Protein AF-A0A9E2MKK9-F1 (afdb_monomer_lite)

Radius of gyration: 23.14 Å; chains: 1; bounding box: 40×47×78 Å

Foldseek 3Di:
DDDPPPPPQPAEEAEAEQQLVDPLSLQVVVVVVVVCVVVVRRYHYHYYHPQPPSVVVSCVPHVPPPDDDDDDDFDDPVCCCPPVVDDPVLCVVLPRHPVLSVVSVPVVVSVVCCCPVPVCCVLVPNVVVVDPDPCSPLSVVLVVVCVVCPPHDDDPVVSVVSSVVSVVVVVDD

Structure (mmCIF, N/CA/C/O backbone):
data_AF-A0A9E2MKK9-F1
#
_entry.id   AF-A0A9E2MKK9-F1
#
loop_
_atom_site.group_PDB
_atom_site.id
_atom_site.type_symbol
_atom_site.label_atom_id
_atom_site.label_alt_id
_atom_site.label_comp_id
_atom_site.label_asym_id
_atom_site.label_entity_id
_atom_site.label_seq_id
_atom_site.pdbx_PDB_ins_code
_atom_site.Cartn_x
_atom_site.Cartn_y
_atom_site.Cartn_z
_atom_site.occupancy
_atom_site.B_iso_or_equiv
_atom_site.auth_seq_id
_atom_site.auth_comp_id
_atom_site.auth_asym_id
_atom_site.auth_atom_id
_atom_site.pdbx_PDB_model_num
ATOM 1 N N . MET A 1 1 ? -13.441 -22.359 49.316 1.00 35.25 1 MET A N 1
ATOM 2 C CA . MET A 1 1 ? -12.871 -22.021 47.997 1.00 35.25 1 MET A CA 1
ATOM 3 C C . MET A 1 1 ? -13.964 -22.250 46.974 1.00 35.25 1 MET A C 1
ATOM 5 O O . MET A 1 1 ? -14.303 -23.397 46.735 1.00 35.25 1 MET A O 1
ATOM 9 N N . GLN A 1 2 ? -14.603 -21.183 46.499 1.00 30.45 2 GLN A N 1
ATOM 10 C CA . GLN A 1 2 ? -15.656 -21.263 45.487 1.00 30.45 2 GLN A CA 1
ATOM 11 C C . GLN A 1 2 ? -15.116 -20.651 44.199 1.00 30.45 2 GLN A C 1
ATOM 13 O O . GLN A 1 2 ? -14.490 -19.592 44.222 1.00 30.45 2 GLN A O 1
ATOM 18 N N . GLU A 1 3 ? -15.296 -21.406 43.123 1.00 34.94 3 GLU A N 1
ATOM 19 C CA . GLU A 1 3 ? -14.767 -21.181 41.787 1.00 34.94 3 GLU A CA 1
ATOM 20 C C . GLU A 1 3 ? -15.063 -19.772 41.274 1.00 34.94 3 GLU A C 1
ATOM 22 O O . GLU A 1 3 ? -16.210 -19.339 41.150 1.00 34.94 3 GLU A O 1
ATOM 27 N N . VAL A 1 4 ? -13.994 -19.072 40.909 1.00 37.59 4 VAL A N 1
ATOM 28 C CA . VAL A 1 4 ? -14.057 -17.867 40.092 1.00 37.59 4 VAL A CA 1
ATOM 29 C C . VAL A 1 4 ? -14.400 -18.315 38.669 1.00 37.59 4 VAL A C 1
ATOM 31 O O . VAL A 1 4 ? -13.527 -18.613 37.858 1.00 37.59 4 VAL A O 1
ATOM 34 N N . ASN A 1 5 ? -15.696 -18.403 38.368 1.00 39.47 5 ASN A N 1
ATOM 35 C CA . ASN A 1 5 ? -16.192 -18.572 37.006 1.00 39.47 5 ASN A CA 1
ATOM 36 C C . ASN A 1 5 ? -16.029 -17.237 36.260 1.00 39.47 5 ASN A C 1
ATOM 38 O O . ASN A 1 5 ? -16.967 -16.451 36.106 1.00 39.47 5 ASN A O 1
ATOM 42 N N . LEU A 1 6 ? -14.795 -16.951 35.835 1.00 45.44 6 LEU A N 1
ATOM 43 C CA . LEU A 1 6 ? -14.517 -15.943 34.821 1.00 45.44 6 LEU A CA 1
ATOM 44 C C . LEU A 1 6 ? -15.125 -16.463 33.520 1.00 45.44 6 LEU A C 1
ATOM 46 O O . LEU A 1 6 ? -14.468 -17.182 32.768 1.00 45.44 6 LEU A O 1
ATOM 50 N N . LYS A 1 7 ? -16.395 -16.118 33.267 1.00 49.28 7 LYS A N 1
ATOM 51 C CA . LYS A 1 7 ? -17.004 -16.220 31.937 1.00 49.28 7 LYS A CA 1
ATOM 52 C C . LYS A 1 7 ? -15.955 -15.752 30.932 1.00 49.28 7 LYS A C 1
ATOM 54 O O . LYS A 1 7 ? -15.587 -14.577 30.964 1.00 49.28 7 LYS A O 1
ATOM 59 N N . LYS A 1 8 ? -15.462 -16.656 30.074 1.00 52.97 8 LYS A N 1
ATOM 60 C CA . LYS A 1 8 ? -14.669 -16.294 28.894 1.00 52.97 8 LYS A CA 1
ATOM 61 C C . LYS A 1 8 ? -15.458 -15.198 28.184 1.00 52.97 8 LYS A C 1
ATOM 63 O O . LYS A 1 8 ? -16.502 -15.477 27.601 1.00 52.97 8 LYS A O 1
ATOM 68 N N . LYS A 1 9 ? -15.031 -13.940 28.314 1.00 62.66 9 LYS A N 1
ATOM 69 C CA . LYS A 1 9 ? -15.591 -12.859 27.506 1.00 62.66 9 LYS A CA 1
ATOM 70 C C . LYS A 1 9 ? -15.321 -13.272 26.066 1.00 62.66 9 LYS A C 1
ATOM 72 O O . LYS A 1 9 ? -14.155 -13.451 25.722 1.00 62.66 9 LYS A O 1
ATOM 77 N N . ASN A 1 10 ? -16.383 -13.512 25.292 1.00 78.88 10 ASN A N 1
ATOM 78 C CA . ASN A 1 10 ? -16.262 -13.862 23.881 1.00 78.88 10 ASN A CA 1
ATOM 79 C C . ASN A 1 10 ? -15.373 -12.811 23.222 1.00 78.88 10 ASN A C 1
ATOM 81 O O . ASN A 1 10 ? -15.717 -11.629 23.203 1.00 78.88 10 ASN A O 1
ATOM 85 N N . GLU A 1 11 ? -14.205 -13.252 22.772 1.00 87.25 11 GLU A N 1
ATOM 86 C CA . GLU A 1 11 ? -13.324 -12.433 21.964 1.00 87.25 11 GLU A CA 1
ATOM 87 C C . GLU A 1 11 ? -14.016 -12.183 20.630 1.00 87.25 11 GLU A C 1
ATOM 89 O O . GLU A 1 11 ? -14.527 -13.112 20.002 1.00 87.25 11 GLU A O 1
ATOM 94 N N . MET A 1 12 ? -14.078 -10.921 20.228 1.00 92.00 12 MET A N 1
ATOM 95 C CA . MET A 1 12 ? -14.649 -10.513 18.952 1.00 92.00 12 MET A CA 1
ATOM 96 C C . MET A 1 12 ? -13.573 -9.814 18.136 1.00 92.00 12 MET A C 1
ATOM 98 O O . MET A 1 12 ? -12.822 -8.999 18.669 1.00 92.00 12 MET A O 1
ATOM 102 N N . VAL A 1 13 ? -13.507 -10.116 16.842 1.00 94.12 13 VAL A N 1
ATOM 103 C CA . VAL A 1 13 ? -12.646 -9.395 15.902 1.00 94.12 13 VAL A CA 1
ATOM 104 C C . VAL A 1 13 ? -13.519 -8.484 15.051 1.00 94.12 13 VAL A C 1
ATOM 106 O O . VAL A 1 13 ? -14.465 -8.948 14.418 1.00 94.12 13 VAL A O 1
ATOM 109 N N . LEU A 1 14 ? -13.202 -7.192 15.047 1.00 93.69 14 LEU A N 1
ATOM 110 C CA . LEU A 1 14 ? -13.822 -6.194 14.186 1.00 93.69 14 LEU A CA 1
ATOM 111 C C . LEU A 1 14 ? -12.826 -5.804 13.099 1.00 93.69 14 LEU A C 1
ATOM 113 O O . LEU A 1 14 ? -11.773 -5.247 13.400 1.00 93.69 14 LEU A O 1
ATOM 117 N N . VAL A 1 15 ? -13.171 -6.082 11.844 1.00 95.56 15 VAL A N 1
ATOM 118 C CA . VAL A 1 15 ? -12.358 -5.702 10.687 1.00 95.56 15 VAL A CA 1
ATOM 119 C C . VAL A 1 15 ? -12.989 -4.485 10.026 1.00 95.56 15 VAL A C 1
ATOM 121 O O . VAL A 1 15 ? -14.150 -4.527 9.621 1.00 95.56 15 VAL A O 1
ATOM 124 N N . LEU A 1 16 ? -12.222 -3.404 9.934 1.00 93.88 16 LEU A N 1
ATOM 125 C CA . LEU A 1 16 ? -12.606 -2.171 9.261 1.00 93.88 16 LEU A CA 1
ATOM 126 C C . LEU A 1 16 ? -11.788 -2.053 7.983 1.00 93.88 16 LEU A C 1
ATOM 128 O O . LEU A 1 16 ? -10.590 -1.775 8.043 1.00 93.88 16 LEU A O 1
ATOM 132 N N . ASP A 1 17 ? -12.432 -2.283 6.844 1.00 94.50 17 ASP A N 1
ATOM 133 C CA . ASP A 1 17 ? -11.782 -2.155 5.546 1.00 94.50 17 ASP A CA 1
ATOM 134 C C . ASP A 1 17 ? -11.890 -0.735 4.990 1.00 94.50 17 ASP A C 1
ATOM 136 O O . ASP A 1 17 ? -12.909 -0.062 5.153 1.00 94.50 17 ASP A O 1
ATOM 140 N N . GLU A 1 18 ? -10.824 -0.286 4.330 1.00 91.44 18 GLU A N 1
ATOM 141 C CA . GLU A 1 18 ? -10.733 1.025 3.687 1.00 91.44 18 GLU A CA 1
ATOM 142 C C . GLU A 1 18 ? -11.095 2.203 4.617 1.00 91.44 18 GLU A C 1
ATOM 144 O O . GLU A 1 18 ? -11.709 3.188 4.186 1.00 91.44 18 GLU A O 1
ATOM 149 N N . VAL A 1 19 ? -10.698 2.121 5.896 1.00 92.25 19 VAL A N 1
ATOM 150 C CA . VAL A 1 19 ? -11.107 3.081 6.938 1.00 92.25 19 VAL A CA 1
ATOM 151 C C . VAL A 1 19 ? -10.742 4.528 6.588 1.00 92.25 19 VAL A C 1
ATOM 153 O O . VAL A 1 19 ? -11.436 5.462 6.981 1.00 92.25 19 VAL A O 1
ATOM 156 N N . GLN A 1 20 ? -9.687 4.725 5.791 1.00 87.44 20 GLN A N 1
ATOM 157 C CA . GLN A 1 20 ? -9.219 6.035 5.344 1.00 87.44 20 GLN A CA 1
ATOM 158 C C . GLN A 1 20 ? -10.256 6.826 4.531 1.00 87.44 20 GLN A C 1
ATOM 160 O O . GLN A 1 20 ? -10.092 8.028 4.344 1.00 87.44 20 GLN A O 1
ATOM 165 N N . LYS A 1 21 ? -11.317 6.176 4.035 1.00 87.88 21 LYS A N 1
ATOM 166 C CA . LYS A 1 21 ? -12.438 6.847 3.356 1.00 87.88 21 LYS A CA 1
ATOM 167 C C . LYS A 1 21 ? -13.370 7.577 4.325 1.00 87.88 21 LYS A C 1
ATOM 169 O O . LYS A 1 21 ? -14.162 8.408 3.888 1.00 87.88 21 LYS A O 1
ATOM 174 N N . ILE A 1 22 ? -13.297 7.265 5.617 1.00 89.69 22 ILE A N 1
ATOM 175 C CA . ILE A 1 22 ? -14.126 7.860 6.662 1.00 89.69 22 ILE A CA 1
ATOM 176 C C . ILE A 1 22 ? -13.371 9.052 7.258 1.00 89.69 22 ILE A C 1
ATOM 178 O O . ILE A 1 22 ? -12.240 8.929 7.722 1.00 89.69 22 ILE A O 1
ATOM 182 N N . SER A 1 23 ? -13.992 10.229 7.267 1.00 86.50 23 SER A N 1
ATOM 183 C CA . SER A 1 23 ? -13.420 11.419 7.907 1.00 86.50 23 SER A CA 1
ATOM 184 C C . SER A 1 23 ? -13.265 11.221 9.417 1.00 86.50 23 SER A C 1
ATOM 186 O O . SER A 1 23 ? -14.174 10.695 10.054 1.00 86.50 23 SER A O 1
ATOM 188 N N . ASN A 1 24 ? -12.158 11.699 9.996 1.00 87.69 24 ASN A N 1
ATOM 189 C CA . ASN A 1 24 ? -11.864 11.626 11.438 1.00 87.69 24 ASN A CA 1
ATOM 190 C C . ASN A 1 24 ? -11.918 10.202 12.024 1.00 87.69 24 ASN A C 1
ATOM 192 O O . ASN A 1 24 ? -12.155 10.019 13.218 1.00 87.69 24 ASN A O 1
ATOM 196 N N . TRP A 1 25 ? -11.685 9.180 11.196 1.00 91.62 25 TRP A N 1
ATOM 197 C CA . TRP A 1 25 ? -11.775 7.784 11.619 1.00 91.62 25 TRP A CA 1
ATOM 198 C C . TRP A 1 25 ? -10.853 7.451 12.798 1.00 91.62 25 TRP A C 1
ATOM 200 O O . TRP A 1 25 ? -11.223 6.658 13.658 1.00 91.62 25 TRP A O 1
ATOM 210 N N . ALA A 1 26 ? -9.663 8.056 12.857 1.00 90.69 26 ALA A N 1
ATOM 211 C CA . ALA A 1 26 ? -8.665 7.740 13.873 1.00 90.69 26 ALA A CA 1
ATOM 212 C C . ALA A 1 26 ? -9.105 8.185 15.276 1.00 90.69 26 ALA A C 1
ATOM 214 O O . ALA A 1 26 ? -8.915 7.447 16.245 1.00 90.69 26 ALA A O 1
ATOM 215 N N . ASP A 1 27 ? -9.743 9.355 15.380 1.00 90.44 27 ASP A N 1
ATOM 216 C CA . ASP A 1 27 ? -10.325 9.844 16.632 1.00 90.44 27 ASP A CA 1
ATOM 217 C C . ASP A 1 27 ? -11.490 8.967 17.086 1.00 90.44 27 ASP A C 1
ATOM 219 O O . ASP A 1 27 ? -11.600 8.645 18.270 1.00 90.44 27 ASP A O 1
ATOM 223 N N . GLU A 1 28 ? -12.331 8.533 16.148 1.00 91.56 28 GLU A N 1
ATOM 224 C CA . GLU A 1 28 ? -13.484 7.694 16.463 1.00 91.56 28 GLU A CA 1
ATOM 225 C C . GLU A 1 28 ? -13.064 6.289 16.911 1.00 91.56 28 GLU A C 1
ATOM 227 O O . GLU A 1 28 ? -13.539 5.793 17.933 1.00 91.56 28 GLU A O 1
ATOM 232 N N . VAL A 1 29 ? -12.099 5.674 16.220 1.00 91.88 29 VAL A N 1
ATOM 233 C CA . VAL A 1 29 ? -11.514 4.390 16.632 1.00 91.88 29 VAL A CA 1
ATOM 234 C C . VAL A 1 29 ? -10.891 4.500 18.021 1.00 91.88 29 VAL A C 1
ATOM 236 O O . VAL A 1 29 ? -11.109 3.627 18.858 1.00 91.88 29 VAL A O 1
ATOM 239 N N . LYS A 1 30 ? -10.151 5.578 18.302 1.00 90.88 30 LYS A N 1
ATOM 240 C CA . LYS A 1 30 ? -9.578 5.826 19.631 1.00 90.88 30 LYS A CA 1
ATOM 241 C C . LYS A 1 30 ? -10.662 5.947 20.700 1.00 90.88 30 LYS A C 1
ATOM 243 O O . LYS A 1 30 ? -10.544 5.325 21.754 1.00 90.88 30 LYS A O 1
ATOM 248 N N . ARG A 1 31 ? -11.710 6.733 20.436 1.00 91.44 31 ARG A N 1
ATOM 249 C CA . ARG A 1 31 ? -12.837 6.934 21.357 1.00 91.44 31 ARG A CA 1
ATOM 250 C C . ARG A 1 31 ? -13.494 5.601 21.712 1.00 91.44 31 ARG A C 1
ATOM 252 O O . ARG A 1 31 ? -13.685 5.319 22.893 1.00 91.44 31 ARG A O 1
ATOM 259 N N . LEU A 1 32 ? -13.793 4.784 20.702 1.00 91.62 32 LEU A N 1
ATOM 260 C CA . LEU A 1 32 ? -14.413 3.468 20.871 1.00 91.62 32 LEU A CA 1
ATOM 261 C C . LEU A 1 32 ? -13.480 2.476 21.575 1.00 91.62 32 LEU A C 1
ATOM 263 O O . LEU A 1 32 ? -13.918 1.765 22.474 1.00 91.62 32 LEU A O 1
ATOM 267 N N . TRP A 1 33 ? -12.186 2.476 21.246 1.00 89.81 33 TRP A N 1
ATOM 268 C CA . TRP A 1 33 ? -11.185 1.655 21.932 1.00 89.81 33 TRP A CA 1
ATOM 269 C C . TRP A 1 33 ? -11.102 1.977 23.430 1.00 89.81 33 TRP A C 1
ATOM 271 O O . TRP A 1 33 ? -11.101 1.070 24.269 1.00 89.81 33 TRP A O 1
ATOM 281 N N . ASP A 1 34 ? -11.049 3.264 23.783 1.00 89.38 34 ASP A N 1
ATOM 282 C CA . ASP A 1 34 ? -11.002 3.712 25.176 1.00 89.38 34 ASP A CA 1
ATOM 283 C C . ASP A 1 34 ? -12.303 3.345 25.921 1.00 89.38 34 ASP A C 1
ATOM 285 O O . ASP A 1 34 ? -12.260 2.955 27.091 1.00 89.38 34 ASP A O 1
ATOM 289 N N . GLU A 1 35 ? -13.459 3.427 25.254 1.00 92.00 35 GLU A N 1
ATOM 290 C CA . GLU A 1 35 ? -14.762 3.013 25.787 1.00 92.00 35 GLU A CA 1
ATOM 291 C C . GLU A 1 35 ? -14.819 1.498 26.043 1.00 92.00 35 GLU A C 1
ATOM 293 O O . GLU A 1 35 ? -15.133 1.051 27.151 1.00 92.00 35 GLU A O 1
ATOM 298 N N . ASP A 1 36 ? -14.456 0.695 25.046 1.00 91.06 36 ASP A N 1
ATOM 299 C CA . ASP A 1 36 ? -14.480 -0.762 25.126 1.00 91.06 36 ASP A CA 1
ATOM 300 C C . ASP A 1 36 ? -13.495 -1.286 26.177 1.00 91.06 36 ASP A C 1
ATOM 302 O O . ASP A 1 36 ? -13.841 -2.190 26.944 1.00 91.06 36 ASP A O 1
ATOM 306 N N . THR A 1 37 ? -12.322 -0.655 26.301 1.00 87.81 37 THR A N 1
ATOM 307 C CA . THR A 1 37 ? -11.345 -0.941 27.361 1.00 87.81 37 THR A CA 1
ATOM 308 C C . THR A 1 37 ? -11.939 -0.673 28.748 1.00 87.81 37 THR A C 1
ATOM 310 O O . THR A 1 37 ? -11.795 -1.504 29.647 1.00 87.81 37 THR A O 1
ATOM 313 N N . ARG A 1 38 ? -12.667 0.440 28.933 1.00 89.56 38 ARG A N 1
ATOM 314 C CA . ARG A 1 38 ? -13.315 0.789 30.216 1.00 89.56 38 ARG A CA 1
ATOM 315 C C . ARG A 1 38 ? -14.421 -0.187 30.607 1.00 89.56 38 ARG A C 1
ATOM 317 O O . ARG A 1 38 ? -14.514 -0.563 31.772 1.00 89.56 38 ARG A O 1
ATOM 324 N N . PHE A 1 39 ? -15.236 -0.630 29.651 1.00 90.56 39 PHE A N 1
ATOM 325 C CA . PHE A 1 39 ? -16.264 -1.654 29.890 1.00 90.56 39 PHE A CA 1
ATOM 326 C C . PHE A 1 39 ? -15.696 -3.088 29.867 1.00 90.56 39 PHE A C 1
ATOM 328 O O . PHE A 1 39 ? -16.411 -4.075 30.083 1.00 90.56 39 PHE A O 1
ATOM 335 N N . GLY A 1 40 ? -14.389 -3.220 29.623 1.00 88.19 40 GLY A N 1
ATOM 336 C CA . GLY A 1 40 ? -13.658 -4.473 29.528 1.00 88.19 40 GLY A CA 1
ATOM 337 C C . GLY A 1 40 ? -14.157 -5.386 28.410 1.00 88.19 40 GLY A C 1
ATOM 338 O O . GLY A 1 40 ? -14.102 -6.603 28.572 1.00 88.19 40 GLY A O 1
ATOM 339 N N . LYS A 1 41 ? -14.724 -4.861 27.324 1.00 88.62 41 LYS A N 1
ATOM 340 C CA . LYS A 1 41 ? -15.111 -5.682 26.171 1.00 88.62 41 LYS A CA 1
ATOM 341 C C . LYS A 1 41 ? -13.839 -6.206 25.496 1.00 88.62 41 LYS A C 1
ATOM 343 O O . LYS A 1 41 ? -12.890 -5.458 25.296 1.00 88.62 41 LYS A O 1
ATOM 348 N N . ASN A 1 42 ? -13.807 -7.497 25.164 1.00 90.31 42 ASN A N 1
ATOM 349 C CA . ASN A 1 42 ? -12.654 -8.100 24.493 1.00 90.31 42 ASN A CA 1
ATOM 350 C C . ASN A 1 42 ? -12.832 -8.018 22.971 1.00 90.31 42 ASN A C 1
ATOM 352 O O . ASN A 1 42 ? -13.279 -8.981 22.348 1.00 90.31 42 ASN A O 1
ATOM 356 N N . ILE A 1 43 ? -12.546 -6.846 22.398 1.00 91.19 43 ILE A N 1
ATOM 357 C CA . ILE A 1 43 ? -12.638 -6.598 20.956 1.00 91.19 43 ILE A CA 1
ATOM 358 C C . ILE A 1 43 ? -11.232 -6.361 20.400 1.00 91.19 43 ILE A C 1
ATOM 360 O O . ILE A 1 43 ? -10.488 -5.514 20.892 1.00 91.19 43 ILE A O 1
ATOM 364 N N . LYS A 1 44 ? -10.863 -7.116 19.365 1.00 90.44 44 LYS A N 1
ATOM 365 C CA . LYS A 1 44 ? -9.646 -6.919 18.573 1.00 90.44 44 LYS A CA 1
ATOM 366 C C . LYS A 1 44 ? -10.024 -6.166 17.307 1.00 90.44 44 LYS A C 1
ATOM 368 O O . LYS A 1 44 ? -10.816 -6.665 16.513 1.00 90.44 44 LYS A O 1
ATOM 373 N N . VAL A 1 45 ? -9.480 -4.969 17.126 1.00 92.25 45 VAL A N 1
ATOM 374 C CA . VAL A 1 45 ? -9.760 -4.147 15.944 1.00 92.25 45 VAL A CA 1
ATOM 375 C C . VAL A 1 45 ? -8.645 -4.348 14.926 1.00 92.25 45 VAL A C 1
ATOM 377 O O . VAL A 1 45 ? -7.475 -4.140 15.239 1.00 92.25 45 VAL A O 1
ATOM 380 N N . VAL A 1 46 ? -9.013 -4.746 13.711 1.00 94.31 46 VAL A N 1
ATOM 381 C CA . VAL A 1 46 ? -8.121 -4.835 12.554 1.00 94.31 46 VAL A CA 1
ATOM 382 C C . VAL A 1 46 ? -8.512 -3.734 11.587 1.00 94.31 46 VAL A C 1
ATOM 384 O O . VAL A 1 46 ? -9.653 -3.672 11.132 1.00 94.31 46 VAL A O 1
ATOM 387 N N . ILE A 1 47 ? -7.561 -2.860 11.284 1.00 93.19 47 ILE A N 1
ATOM 388 C CA . ILE A 1 47 ? -7.760 -1.733 10.381 1.00 93.19 47 ILE A CA 1
ATOM 389 C C . ILE A 1 47 ? -7.020 -2.032 9.089 1.00 93.19 47 ILE A C 1
ATOM 391 O O . ILE A 1 47 ? -5.806 -2.235 9.104 1.00 93.19 47 ILE A O 1
ATOM 395 N N . LEU A 1 48 ? -7.755 -2.049 7.985 1.00 93.88 48 LEU A N 1
ATOM 3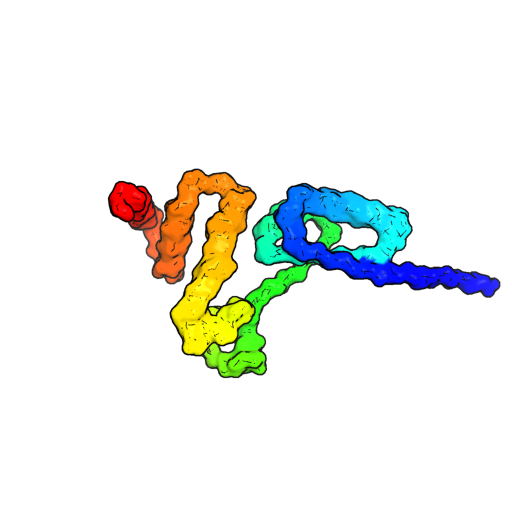96 C CA . LEU A 1 48 ? -7.219 -2.252 6.651 1.00 93.88 48 LEU A CA 1
ATOM 397 C C . LEU A 1 48 ? -7.360 -0.964 5.840 1.00 93.88 48 LEU A C 1
ATOM 399 O O . LEU A 1 48 ? -8.237 -0.128 6.077 1.00 93.88 48 LEU A O 1
ATOM 403 N N . GLY A 1 49 ? -6.478 -0.816 4.863 1.00 90.19 49 GLY A N 1
ATOM 404 C CA . GLY A 1 49 ? -6.558 0.258 3.894 1.00 90.19 49 GLY A CA 1
ATOM 405 C C . GLY A 1 49 ? -5.446 0.152 2.870 1.00 90.19 49 GLY A C 1
ATOM 406 O O . GLY A 1 49 ? -4.272 0.014 3.209 1.00 90.19 49 GLY A O 1
ATOM 407 N N . SER A 1 50 ? -5.832 0.242 1.604 1.00 87.19 50 SER A N 1
ATOM 408 C CA . SER A 1 50 ? -4.913 0.257 0.466 1.00 87.19 50 SER A CA 1
ATOM 409 C C . SER A 1 50 ? -3.975 1.470 0.458 1.00 87.19 50 SER A C 1
ATOM 411 O O . SER A 1 50 ? -2.834 1.362 0.010 1.00 87.19 50 SER A O 1
ATOM 413 N N . SER A 1 51 ? -4.411 2.618 0.994 1.00 85.69 51 SER A N 1
ATOM 414 C CA . SER A 1 51 ? -3.590 3.833 1.043 1.00 85.69 51 SER A CA 1
ATOM 415 C C . SER A 1 51 ? -2.784 3.933 2.337 1.00 85.69 51 SER A C 1
ATOM 417 O O . SER A 1 51 ? -3.218 4.510 3.340 1.00 85.69 51 SER A O 1
ATOM 419 N N . ALA A 1 52 ? -1.554 3.421 2.297 1.00 84.12 52 ALA A N 1
ATOM 420 C CA . ALA A 1 52 ? -0.625 3.497 3.423 1.00 84.12 52 ALA A CA 1
ATOM 421 C C . ALA A 1 52 ? -0.340 4.943 3.869 1.00 84.12 52 ALA A C 1
ATOM 423 O O . ALA A 1 52 ? -0.105 5.187 5.052 1.00 84.12 52 ALA A O 1
ATOM 424 N N . LEU A 1 53 ? -0.357 5.910 2.945 1.00 82.50 53 LEU A N 1
ATOM 425 C CA . LEU A 1 53 ? -0.111 7.315 3.268 1.00 82.50 53 LEU A CA 1
ATOM 426 C C . LEU A 1 53 ? -1.275 7.942 4.050 1.00 82.50 53 LEU A C 1
ATOM 428 O O . LEU A 1 53 ? -1.040 8.585 5.074 1.00 82.50 53 LEU A O 1
ATOM 432 N N . LEU A 1 54 ? -2.519 7.727 3.606 1.00 83.12 54 LEU A N 1
ATOM 433 C CA . LEU A 1 54 ? -3.706 8.233 4.304 1.00 83.12 54 LEU A CA 1
ATOM 434 C C . LEU A 1 54 ? -3.876 7.566 5.676 1.00 83.12 54 LEU A C 1
ATOM 436 O O . LEU A 1 54 ? -4.184 8.247 6.655 1.00 83.12 54 LEU A O 1
ATOM 440 N N . LEU A 1 55 ? -3.598 6.260 5.769 1.00 87.12 55 LEU A N 1
ATOM 441 C CA . LEU A 1 55 ? -3.577 5.547 7.047 1.00 87.12 55 LEU A CA 1
ATOM 442 C C . LEU A 1 55 ? -2.521 6.121 7.996 1.00 87.12 55 LEU A C 1
ATOM 444 O O . LEU A 1 55 ? -2.840 6.444 9.138 1.00 87.12 55 LEU A O 1
ATOM 448 N N . LYS A 1 56 ? -1.276 6.307 7.534 1.00 83.69 56 LYS A N 1
ATOM 449 C CA . LYS A 1 56 ? -0.193 6.875 8.357 1.00 83.69 56 LYS A CA 1
ATOM 450 C C . LYS A 1 56 ? -0.526 8.268 8.882 1.00 83.69 56 LYS A C 1
ATOM 452 O O . LYS A 1 56 ? -0.205 8.555 10.033 1.00 83.69 56 LYS A O 1
ATOM 457 N N . LYS A 1 57 ? -1.172 9.115 8.072 1.00 81.31 57 LYS A N 1
ATOM 458 C CA . LYS A 1 57 ? -1.618 10.444 8.509 1.00 81.31 57 LYS A CA 1
ATOM 459 C C . LYS A 1 57 ? -2.577 10.340 9.700 1.00 81.31 57 LYS A C 1
ATOM 461 O O . LYS A 1 57 ? -2.285 10.903 10.749 1.00 81.31 57 LYS A O 1
ATOM 466 N N . GLY A 1 58 ? -3.642 9.543 9.575 1.00 78.50 58 GLY A N 1
ATOM 467 C CA . GLY A 1 58 ? -4.607 9.352 10.664 1.00 78.50 58 GLY A CA 1
ATOM 468 C C . GLY A 1 58 ? -4.002 8.694 11.913 1.00 78.50 58 GLY A C 1
ATOM 469 O O . GLY A 1 58 ? -4.286 9.106 13.036 1.00 78.50 58 GLY A O 1
ATOM 470 N N . LEU A 1 59 ? -3.116 7.706 11.740 1.00 80.94 59 LEU A N 1
ATOM 471 C CA . LEU A 1 59 ? -2.451 7.023 12.858 1.00 80.94 59 LEU A CA 1
ATOM 472 C C . LEU A 1 59 ? -1.548 7.961 13.675 1.00 80.94 59 LEU A C 1
ATOM 474 O O . LEU A 1 59 ? -1.569 7.903 14.907 1.00 80.94 59 LEU A O 1
ATOM 478 N N . ASN A 1 60 ? -0.777 8.823 13.000 1.00 72.44 60 ASN A N 1
ATOM 479 C CA . ASN A 1 60 ? 0.141 9.766 13.644 1.00 72.44 60 ASN A CA 1
ATOM 480 C C . ASN A 1 60 ? -0.584 10.896 14.387 1.00 72.44 60 ASN A C 1
ATOM 482 O O . ASN A 1 60 ? -0.067 11.376 15.392 1.00 72.44 60 ASN A O 1
ATOM 486 N N . GLU A 1 61 ? -1.755 11.318 13.908 1.00 73.38 61 GLU A N 1
ATOM 487 C CA . GLU A 1 61 ? -2.523 12.407 14.523 1.00 73.38 61 GLU A CA 1
ATOM 488 C C . GLU A 1 61 ? -3.179 11.974 15.848 1.00 73.38 61 GLU A C 1
ATOM 490 O O . GLU A 1 61 ? -3.120 12.721 16.827 1.00 73.38 61 GLU A O 1
ATOM 495 N N . SER A 1 62 ? -3.734 10.754 15.927 1.00 71.44 62 SER A N 1
ATOM 496 C CA . SER A 1 62 ? -4.671 10.423 17.019 1.00 71.44 62 SER A CA 1
ATOM 497 C C . SER A 1 62 ? -4.395 9.126 17.787 1.00 71.44 62 SER A C 1
ATOM 499 O O . SER A 1 62 ? -4.748 9.043 18.970 1.00 71.44 62 SER A O 1
ATOM 501 N N . LEU A 1 63 ? -3.752 8.121 17.179 1.00 79.75 63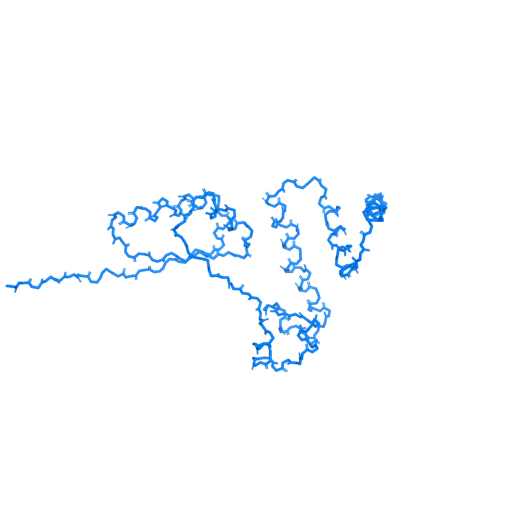 LEU A N 1
ATOM 502 C CA . LEU A 1 63 ? -3.682 6.749 17.717 1.00 79.75 63 LEU A CA 1
ATOM 503 C C . LEU A 1 63 ? -2.326 6.364 18.339 1.00 79.75 63 LEU A C 1
ATOM 505 O O . LEU A 1 63 ? -2.123 5.200 18.685 1.00 79.75 63 LEU A O 1
ATOM 509 N N . ALA A 1 64 ? -1.412 7.317 18.546 1.00 74.44 64 ALA A N 1
ATOM 510 C CA . ALA A 1 64 ? -0.059 7.064 19.055 1.00 74.44 64 ALA A CA 1
ATOM 511 C C . ALA A 1 64 ? -0.015 6.075 20.244 1.00 74.44 64 ALA A C 1
ATOM 513 O O . ALA A 1 64 ? -0.676 6.270 21.271 1.00 74.44 64 ALA A O 1
ATOM 514 N N . GLY A 1 65 ? 0.767 5.002 20.078 1.00 79.56 65 GLY A N 1
ATOM 515 C CA . GLY A 1 65 ? 0.997 3.964 21.090 1.00 79.56 65 GLY A CA 1
ATOM 516 C C . GLY A 1 65 ? -0.134 2.944 21.287 1.00 79.56 65 GLY A C 1
ATOM 517 O O . GLY A 1 65 ? -0.017 2.107 22.176 1.00 79.56 65 GLY A O 1
ATOM 518 N N . ARG A 1 66 ? -1.219 2.994 20.498 1.00 83.81 66 ARG A N 1
ATOM 519 C CA . ARG A 1 66 ? -2.386 2.087 20.615 1.00 83.81 66 ARG A CA 1
ATOM 520 C C . ARG A 1 66 ? -2.583 1.171 19.403 1.00 83.81 66 ARG A C 1
ATOM 522 O O . ARG A 1 66 ? -3.659 0.609 19.232 1.00 83.81 66 ARG A O 1
ATOM 529 N N . PHE A 1 67 ? -1.576 1.038 18.548 1.00 87.50 67 PHE A N 1
ATOM 530 C CA . PHE A 1 67 ? -1.649 0.200 17.356 1.00 87.50 67 PHE A CA 1
ATOM 531 C C . PHE A 1 67 ? -0.319 -0.494 17.083 1.00 87.50 67 PHE A C 1
ATOM 533 O O . PHE A 1 67 ? 0.744 -0.034 17.499 1.00 87.50 67 PHE A O 1
ATOM 540 N N . GLU A 1 68 ? -0.407 -1.570 16.315 1.00 88.56 68 GLU A N 1
ATOM 541 C CA . GLU A 1 68 ? 0.711 -2.226 15.655 1.00 88.56 68 GLU A CA 1
ATOM 542 C C . GLU A 1 68 ? 0.487 -2.126 14.143 1.00 88.56 68 GLU A C 1
ATOM 544 O O . GLU A 1 68 ? -0.642 -2.266 13.670 1.00 88.56 68 GLU A O 1
ATOM 549 N N . ILE A 1 69 ? 1.546 -1.845 13.380 1.00 87.69 69 ILE A N 1
ATOM 550 C CA . ILE A 1 69 ? 1.469 -1.813 11.916 1.00 87.69 69 ILE A CA 1
ATOM 551 C C . ILE A 1 69 ? 1.995 -3.134 11.378 1.00 87.69 69 ILE A C 1
ATOM 553 O O . ILE A 1 69 ? 3.180 -3.431 11.514 1.00 87.69 69 ILE A O 1
ATOM 557 N N . ILE A 1 70 ? 1.136 -3.855 10.665 1.00 90.69 70 ILE A N 1
ATOM 558 C CA . ILE A 1 70 ? 1.534 -4.994 9.843 1.00 90.69 70 ILE A CA 1
ATOM 559 C C . ILE A 1 70 ? 1.585 -4.512 8.394 1.00 90.69 70 ILE A C 1
ATOM 561 O O . ILE A 1 70 ? 0.562 -4.164 7.808 1.00 90.69 70 ILE A O 1
ATOM 565 N N . GLN A 1 71 ? 2.785 -4.447 7.817 1.00 87.31 71 GLN A N 1
ATOM 566 C CA . GLN A 1 71 ? 2.953 -4.081 6.411 1.00 87.31 71 GLN A CA 1
ATOM 567 C C . GLN A 1 71 ? 2.863 -5.328 5.535 1.00 87.31 71 GLN A C 1
ATOM 569 O O . GLN A 1 71 ? 3.694 -6.225 5.645 1.00 87.31 71 GLN A O 1
ATOM 574 N N . MET A 1 72 ? 1.877 -5.359 4.639 1.00 89.69 72 MET A N 1
ATOM 575 C CA . MET A 1 72 ? 1.805 -6.362 3.579 1.00 89.69 72 MET A CA 1
ATOM 576 C C . MET A 1 72 ? 2.555 -5.840 2.354 1.00 89.69 72 MET A C 1
ATOM 578 O O . MET A 1 72 ? 2.135 -4.865 1.728 1.00 89.69 72 MET A O 1
ATOM 582 N N . SER A 1 73 ? 3.700 -6.449 2.053 1.00 90.12 73 SER A N 1
ATOM 583 C CA . SER A 1 73 ? 4.504 -6.097 0.887 1.00 90.12 73 SER A CA 1
ATOM 584 C C . SER A 1 73 ? 3.993 -6.775 -0.385 1.00 90.12 73 SER A C 1
ATOM 586 O O . SER A 1 73 ? 3.032 -7.540 -0.388 1.00 90.12 73 SER A O 1
ATOM 588 N N . HIS A 1 74 ? 4.672 -6.474 -1.485 1.00 93.12 74 HIS A N 1
ATOM 589 C CA . HIS A 1 74 ? 4.548 -7.213 -2.734 1.00 93.12 74 HIS A CA 1
ATOM 590 C C . HIS A 1 74 ? 5.098 -8.634 -2.555 1.00 93.12 74 HIS A C 1
ATOM 592 O O . HIS A 1 74 ? 5.823 -8.887 -1.585 1.00 93.12 74 HIS A O 1
ATOM 598 N N . TRP A 1 75 ? 4.802 -9.521 -3.509 1.00 95.31 75 TRP A N 1
ATOM 599 C CA . TRP A 1 75 ? 5.450 -10.826 -3.565 1.00 95.31 75 TRP A CA 1
ATOM 600 C C . TRP A 1 75 ? 6.962 -10.641 -3.617 1.00 95.31 75 TRP A C 1
ATOM 602 O O . TRP A 1 75 ? 7.499 -9.882 -4.426 1.00 95.31 75 TRP A O 1
ATOM 612 N N . THR A 1 76 ? 7.649 -11.333 -2.728 1.00 96.06 76 THR A N 1
ATOM 613 C CA . THR A 1 76 ? 9.102 -11.402 -2.711 1.00 96.06 76 THR A CA 1
ATOM 614 C C . THR A 1 76 ? 9.599 -12.300 -3.838 1.00 96.06 76 THR A C 1
ATOM 616 O O . THR A 1 76 ? 8.885 -13.183 -4.311 1.00 96.06 76 THR A O 1
ATOM 619 N N . TRP A 1 77 ? 10.871 -12.150 -4.220 1.00 95.94 77 TRP A N 1
ATOM 620 C CA . TRP A 1 77 ? 11.521 -13.066 -5.165 1.00 95.94 77 TRP A CA 1
ATOM 621 C C . TRP A 1 77 ? 11.309 -14.539 -4.784 1.00 95.94 77 TRP A C 1
ATOM 623 O O . TRP A 1 77 ? 10.988 -15.370 -5.632 1.00 95.94 77 TRP A O 1
ATOM 633 N N . LYS A 1 78 ? 11.456 -14.856 -3.492 1.00 96.81 78 LYS A N 1
ATOM 634 C CA . LYS A 1 78 ? 11.285 -16.216 -2.983 1.00 96.81 78 LYS A CA 1
ATOM 635 C C . LYS A 1 78 ? 9.871 -16.734 -3.249 1.00 96.81 78 LYS A C 1
ATOM 637 O O . LYS A 1 78 ? 9.730 -17.829 -3.779 1.00 96.81 78 LYS A O 1
ATOM 642 N N . GLU A 1 79 ? 8.850 -15.941 -2.937 1.00 96.19 79 GLU A N 1
ATOM 643 C CA . GLU A 1 79 ? 7.456 -16.316 -3.188 1.00 96.19 79 GLU A CA 1
ATOM 644 C C . GLU A 1 79 ? 7.160 -16.416 -4.686 1.00 96.19 79 GLU A C 1
ATOM 646 O O . GLU A 1 79 ? 6.497 -17.359 -5.101 1.00 96.19 79 GLU A O 1
ATOM 651 N N . CYS A 1 80 ? 7.695 -15.520 -5.522 1.00 95.88 80 CYS A N 1
ATOM 652 C CA . CYS A 1 80 ? 7.506 -15.620 -6.970 1.00 95.88 80 CYS A CA 1
ATOM 653 C C . CYS A 1 80 ? 8.110 -16.903 -7.549 1.00 95.88 80 CYS A C 1
ATOM 655 O O . CYS A 1 80 ? 7.488 -17.580 -8.371 1.00 95.88 80 CYS A O 1
ATOM 657 N N . LYS A 1 81 ? 9.301 -17.273 -7.077 1.00 96.00 81 LYS A N 1
ATOM 658 C CA . LYS A 1 81 ? 9.955 -18.521 -7.459 1.00 96.00 81 LYS A CA 1
ATOM 659 C C . LYS A 1 81 ? 9.172 -19.744 -6.974 1.00 96.00 81 LYS A C 1
ATOM 661 O O . LYS A 1 81 ? 8.973 -20.675 -7.745 1.00 96.00 81 LYS A O 1
ATOM 666 N N . GLU A 1 82 ? 8.752 -19.766 -5.711 1.00 96.38 82 GLU A N 1
ATOM 667 C CA . GLU A 1 82 ? 8.121 -20.939 -5.086 1.00 96.38 82 GLU A CA 1
ATOM 668 C C . GLU A 1 82 ? 6.653 -21.127 -5.501 1.00 96.38 82 GLU A C 1
ATOM 670 O O . GLU A 1 82 ? 6.220 -22.259 -5.708 1.00 96.38 82 GLU A O 1
ATOM 675 N N . CYS A 1 83 ? 5.894 -20.040 -5.657 1.00 93.94 83 CYS A N 1
ATOM 676 C CA . CYS A 1 83 ? 4.454 -20.085 -5.922 1.00 93.94 83 CYS A CA 1
ATOM 677 C C . CYS A 1 83 ? 4.102 -19.993 -7.411 1.00 93.94 83 CYS A C 1
ATOM 679 O O . CYS A 1 83 ? 3.086 -20.550 -7.824 1.00 93.94 83 CYS A O 1
ATOM 681 N N . PHE A 1 84 ? 4.909 -19.293 -8.214 1.00 92.81 84 PHE A N 1
ATOM 682 C CA . PHE A 1 84 ? 4.617 -19.055 -9.635 1.00 92.81 84 PHE A CA 1
ATOM 683 C C . PHE A 1 84 ? 5.672 -19.635 -10.581 1.00 92.81 84 PHE A C 1
ATOM 685 O O . PHE A 1 84 ? 5.506 -19.551 -11.796 1.00 92.81 84 PHE A O 1
ATOM 692 N N . ASN A 1 85 ? 6.737 -20.240 -10.043 1.00 94.38 85 ASN A N 1
ATOM 693 C CA . ASN A 1 85 ? 7.848 -20.799 -10.813 1.00 94.38 85 ASN A CA 1
ATOM 694 C C . ASN A 1 85 ? 8.511 -19.772 -11.751 1.00 94.38 85 ASN A C 1
ATOM 696 O O . ASN A 1 85 ? 8.969 -20.119 -12.840 1.00 94.38 85 ASN A O 1
ATOM 700 N N . TRP A 1 86 ? 8.550 -18.507 -11.323 1.00 95.75 86 TRP A N 1
ATOM 701 C CA . TRP A 1 86 ? 9.192 -17.434 -12.075 1.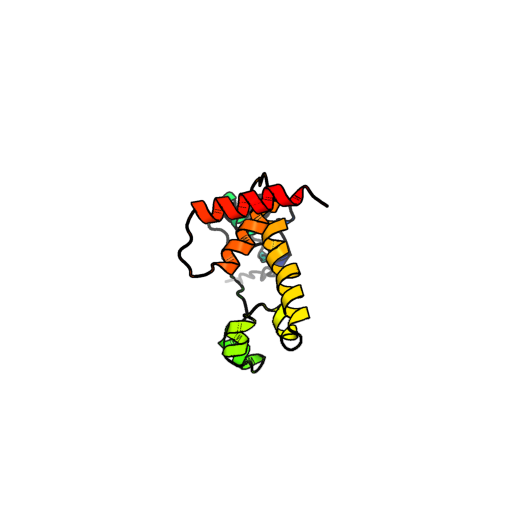00 95.75 86 TRP A CA 1
ATOM 702 C C . TRP A 1 86 ? 10.712 -17.566 -12.065 1.00 95.75 86 TRP A C 1
ATOM 704 O O . TRP A 1 86 ? 11.335 -17.962 -11.073 1.00 95.75 86 TRP A O 1
ATOM 714 N N . THR A 1 87 ? 11.313 -17.158 -13.172 1.00 96.56 87 THR A N 1
ATOM 715 C CA . THR A 1 87 ? 12.740 -16.882 -13.291 1.00 96.56 87 THR A CA 1
ATOM 716 C C . THR A 1 87 ? 13.095 -15.554 -12.627 1.00 96.56 87 THR A C 1
ATOM 718 O O . THR A 1 87 ? 12.248 -14.691 -12.383 1.00 96.56 87 THR A O 1
ATOM 721 N N . PHE A 1 88 ? 14.380 -15.382 -12.316 1.00 96.62 88 PHE A N 1
ATOM 722 C CA . PHE A 1 88 ? 14.856 -14.144 -11.704 1.00 96.62 88 PHE A CA 1
ATOM 723 C C . PHE A 1 88 ? 14.663 -12.946 -12.641 1.00 96.62 88 PHE A C 1
ATOM 725 O O . PHE A 1 88 ? 14.262 -11.881 -12.181 1.00 96.62 88 PHE A O 1
ATOM 732 N N . ASP A 1 89 ? 14.870 -13.143 -13.944 1.00 97.00 89 ASP A N 1
ATOM 733 C CA . ASP A 1 89 ? 14.693 -12.097 -14.952 1.00 97.00 89 ASP A CA 1
ATOM 734 C C . ASP A 1 89 ? 13.227 -11.654 -15.059 1.00 97.00 89 ASP A C 1
ATOM 736 O O . ASP A 1 89 ? 12.954 -10.455 -15.084 1.00 97.00 89 ASP A O 1
ATOM 740 N N . GLU A 1 90 ? 12.271 -12.592 -15.014 1.00 96.25 90 GLU A N 1
ATOM 741 C CA . GLU A 1 90 ? 10.839 -12.263 -14.952 1.00 96.25 90 GLU A CA 1
ATOM 742 C C . GLU A 1 90 ? 10.505 -11.448 -13.698 1.00 96.25 90 GLU A C 1
ATOM 744 O O . GLU A 1 90 ? 9.798 -10.448 -13.784 1.00 96.25 90 GLU A O 1
ATOM 749 N N . TYR A 1 91 ? 11.046 -11.813 -12.533 1.00 96.69 91 TYR A N 1
ATOM 750 C CA . TYR A 1 91 ? 10.823 -11.046 -11.305 1.00 96.69 91 TYR A CA 1
ATOM 751 C C . TYR A 1 91 ? 11.421 -9.633 -11.370 1.00 96.69 91 TYR A C 1
ATOM 753 O O . TYR A 1 91 ? 10.778 -8.677 -10.936 1.00 96.69 91 TYR A O 1
ATOM 761 N N . VAL A 1 92 ? 12.636 -9.486 -11.905 1.00 95.38 92 VAL A N 1
ATOM 762 C CA . VAL A 1 92 ? 13.292 -8.177 -12.053 1.00 95.38 92 VAL A CA 1
ATOM 763 C C . VAL A 1 92 ? 12.518 -7.282 -13.019 1.00 95.38 92 VAL A C 1
ATOM 765 O O . VAL A 1 92 ? 12.401 -6.085 -12.764 1.00 95.38 92 VAL A O 1
ATOM 768 N N . TYR A 1 93 ? 11.979 -7.851 -14.098 1.00 94.94 93 TYR A N 1
ATOM 769 C CA . TYR A 1 93 ? 11.255 -7.101 -15.119 1.00 94.94 93 TYR A CA 1
ATOM 770 C C . TYR A 1 93 ? 9.812 -6.768 -14.707 1.00 94.94 93 TYR A C 1
ATOM 772 O O . TYR A 1 93 ? 9.412 -5.605 -14.731 1.00 94.94 93 TYR A O 1
ATOM 780 N N . PHE A 1 94 ? 9.030 -7.769 -14.291 1.00 95.12 94 PHE A N 1
ATOM 781 C CA . PHE A 1 94 ? 7.600 -7.615 -13.999 1.00 95.12 94 PHE A CA 1
ATOM 782 C C . PHE A 1 94 ? 7.303 -7.170 -12.559 1.00 95.12 94 PHE A C 1
ATOM 784 O O . PHE A 1 94 ? 6.196 -6.707 -12.261 1.00 95.12 94 PHE A O 1
ATOM 791 N N . GLY A 1 95 ? 8.275 -7.303 -11.652 1.00 94.19 95 GLY A N 1
ATOM 792 C CA . GLY A 1 95 ? 8.111 -6.997 -10.234 1.00 94.19 95 GLY A CA 1
ATOM 793 C C . GLY A 1 95 ? 7.116 -7.915 -9.511 1.00 94.19 95 GLY A C 1
ATOM 794 O O . GLY A 1 95 ? 6.496 -8.805 -10.082 1.00 94.19 95 GLY A O 1
ATOM 795 N N . GLY A 1 96 ? 6.943 -7.694 -8.207 1.00 94.38 96 GLY A N 1
ATOM 796 C CA . GLY A 1 96 ? 6.134 -8.562 -7.340 1.00 94.38 96 GLY A CA 1
ATOM 797 C C . GLY A 1 96 ? 4.686 -8.116 -7.104 1.00 94.38 96 GLY A C 1
ATOM 798 O O . GLY A 1 96 ? 4.090 -8.548 -6.117 1.00 94.38 96 GLY A O 1
ATOM 799 N N . TYR A 1 97 ? 4.115 -7.198 -7.897 1.00 93.69 97 TYR A N 1
ATOM 800 C CA . TYR A 1 97 ? 2.782 -6.655 -7.581 1.00 93.69 97 TYR A CA 1
ATOM 801 C C . TYR A 1 97 ? 1.708 -7.752 -7.625 1.00 93.69 97 TYR A C 1
ATOM 803 O O . TYR A 1 97 ? 1.511 -8.349 -8.687 1.00 93.69 97 TYR A O 1
ATOM 811 N N . PRO A 1 98 ? 0.981 -8.021 -6.517 1.00 92.31 98 PRO A N 1
ATOM 812 C CA . PRO A 1 98 ? 0.190 -9.242 -6.425 1.00 92.31 98 PRO A CA 1
ATOM 813 C C . PRO A 1 98 ? -0.866 -9.439 -7.503 1.00 92.31 98 PRO A C 1
ATOM 815 O O . PRO A 1 98 ? -0.952 -10.523 -8.076 1.00 92.31 98 PRO A O 1
ATOM 818 N N . GLY A 1 99 ? -1.623 -8.391 -7.831 1.00 91.38 99 GLY A N 1
ATOM 819 C CA . GLY A 1 99 ? -2.646 -8.467 -8.875 1.00 91.38 99 GLY A CA 1
ATOM 820 C C . GLY A 1 99 ? -2.078 -8.618 -10.290 1.00 91.38 99 GLY A C 1
ATOM 821 O O . GLY A 1 99 ? -2.760 -9.139 -11.169 1.00 91.38 99 GLY A O 1
ATOM 822 N N . ALA A 1 100 ? -0.824 -8.210 -10.511 1.00 93.38 100 ALA A N 1
ATOM 823 C CA . ALA A 1 100 ? -0.182 -8.252 -11.822 1.00 93.38 100 ALA A CA 1
ATOM 824 C C . ALA A 1 100 ? 0.485 -9.599 -12.128 1.00 93.38 100 ALA A C 1
ATOM 826 O O . ALA A 1 100 ? 0.763 -9.880 -13.291 1.00 93.38 100 ALA A O 1
ATOM 827 N N . ALA A 1 101 ? 0.713 -10.449 -11.120 1.00 92.44 101 ALA A N 1
ATOM 828 C CA . ALA A 1 101 ? 1.442 -11.705 -11.295 1.00 92.44 101 ALA A CA 1
ATOM 829 C C . ALA A 1 101 ? 0.797 -12.636 -12.342 1.00 92.44 101 ALA A C 1
ATOM 831 O O . ALA A 1 101 ? 1.481 -13.269 -13.137 1.00 92.44 101 ALA A O 1
ATOM 832 N N . SER A 1 102 ? -0.534 -12.671 -12.411 1.00 92.12 102 SER A N 1
ATOM 833 C CA . SER A 1 102 ? -1.249 -13.487 -13.406 1.00 92.12 102 SER A CA 1
ATOM 834 C C . SER A 1 102 ? -1.178 -12.954 -14.845 1.00 92.12 102 SER A C 1
ATOM 836 O O . SER A 1 102 ? -1.629 -13.631 -15.765 1.00 92.12 102 SER A O 1
ATOM 838 N N . LEU A 1 103 ? -0.642 -11.747 -15.049 1.00 95.06 103 LEU A N 1
ATOM 839 C CA . LEU A 1 103 ? -0.667 -11.038 -16.329 1.00 95.06 103 LEU A CA 1
ATOM 840 C C . LEU A 1 103 ? 0.669 -11.084 -17.073 1.00 95.06 103 LEU A C 1
ATOM 842 O O . LEU A 1 103 ? 0.732 -10.590 -18.190 1.00 95.06 103 LEU A O 1
ATOM 846 N N . ILE A 1 104 ? 1.724 -11.672 -16.502 1.00 93.94 104 ILE A N 1
ATOM 847 C CA . ILE A 1 104 ? 3.081 -11.596 -17.076 1.00 93.94 104 ILE A CA 1
ATOM 848 C C . ILE A 1 104 ? 3.213 -12.219 -18.475 1.00 93.94 104 ILE A C 1
ATOM 850 O O . ILE A 1 104 ? 4.109 -11.859 -19.227 1.00 93.94 104 ILE A O 1
ATOM 854 N N . SER A 1 105 ? 2.306 -13.126 -18.851 1.00 94.25 105 SER A N 1
ATOM 855 C CA . SER A 1 105 ? 2.258 -13.710 -20.197 1.00 94.25 105 SER A CA 1
ATOM 856 C C . SER A 1 105 ? 1.720 -12.746 -21.263 1.00 94.25 105 SER A C 1
ATOM 858 O O . SER A 1 105 ? 1.842 -13.021 -22.452 1.00 94.25 105 SER A O 1
ATOM 860 N N . ASP A 1 106 ? 1.081 -11.653 -20.845 1.00 96.62 106 ASP A N 1
ATOM 861 C CA . ASP A 1 106 ? 0.549 -10.585 -21.689 1.00 96.62 106 ASP A CA 1
ATOM 862 C C . ASP A 1 106 ? 1.112 -9.252 -21.185 1.00 96.62 106 ASP A C 1
ATOM 864 O O . ASP A 1 106 ? 0.519 -8.555 -20.358 1.00 96.62 106 ASP A O 1
ATOM 868 N N . GLU A 1 107 ? 2.302 -8.914 -21.680 1.00 95.88 107 GLU A N 1
ATOM 869 C CA . GLU A 1 107 ? 3.059 -7.735 -21.258 1.00 95.88 107 GLU A CA 1
ATOM 870 C C . GLU A 1 107 ? 2.254 -6.436 -21.406 1.00 95.88 107 GLU A C 1
ATOM 872 O O . GLU A 1 107 ? 2.294 -5.577 -20.525 1.00 95.88 107 GLU A O 1
ATOM 877 N N . GLN A 1 108 ? 1.462 -6.299 -22.477 1.00 96.75 108 GLN A N 1
ATOM 878 C CA . GLN A 1 108 ? 0.637 -5.109 -22.693 1.00 96.75 108 GLN A CA 1
ATOM 879 C C . GLN A 1 108 ? -0.427 -4.972 -21.606 1.00 96.75 108 GLN A C 1
ATOM 881 O O . GLN A 1 108 ? -0.634 -3.883 -21.060 1.00 96.75 108 GLN A O 1
ATOM 886 N N . ARG A 1 109 ? -1.090 -6.080 -21.261 1.00 96.69 109 ARG A N 1
ATOM 887 C CA . ARG A 1 109 ? -2.095 -6.097 -20.198 1.00 96.69 109 ARG A CA 1
ATOM 888 C C . ARG A 1 109 ? -1.474 -5.908 -18.819 1.00 96.69 109 ARG A C 1
ATOM 890 O O . ARG A 1 109 ? -2.054 -5.189 -18.005 1.00 96.69 109 ARG A O 1
ATOM 897 N N . TRP A 1 110 ? -0.310 -6.501 -18.561 1.00 96.88 110 TRP A N 1
ATOM 898 C CA . TRP A 1 110 ? 0.459 -6.266 -17.339 1.00 96.88 110 TRP A CA 1
ATOM 899 C C . TRP A 1 110 ? 0.813 -4.781 -17.188 1.00 96.88 110 TRP A C 1
ATOM 901 O O . TRP A 1 110 ? 0.507 -4.181 -16.156 1.00 96.88 110 TRP A O 1
ATOM 911 N N . ALA A 1 111 ? 1.366 -4.159 -18.233 1.00 95.00 111 ALA A N 1
ATOM 912 C CA . ALA A 1 111 ? 1.777 -2.758 -18.212 1.00 95.00 111 ALA A CA 1
ATOM 913 C C . ALA A 1 111 ? 0.583 -1.822 -17.991 1.00 95.00 111 ALA A C 1
ATOM 915 O O . ALA A 1 111 ? 0.652 -0.896 -17.178 1.00 95.00 111 ALA A O 1
ATOM 916 N N . ALA A 1 112 ? -0.538 -2.086 -18.673 1.00 95.56 112 ALA A N 1
ATOM 917 C CA . ALA A 1 112 ? -1.775 -1.343 -18.462 1.00 95.56 112 ALA A CA 1
ATOM 918 C C . ALA A 1 112 ? -2.277 -1.478 -17.018 1.00 95.56 112 ALA A C 1
ATOM 920 O O . ALA A 1 112 ? -2.615 -0.481 -16.387 1.00 95.56 112 ALA A O 1
ATOM 921 N N . TYR A 1 113 ? -2.254 -2.691 -16.465 1.00 95.19 113 TYR A N 1
ATOM 922 C CA . TYR A 1 113 ? -2.688 -2.940 -15.097 1.00 95.19 113 TYR A CA 1
ATOM 923 C C . TYR A 1 113 ? -1.811 -2.228 -14.060 1.00 95.19 113 TYR A C 1
ATOM 925 O O . TYR A 1 113 ? -2.346 -1.584 -13.162 1.00 95.19 113 TYR A O 1
ATOM 933 N N . ILE A 1 114 ? -0.480 -2.279 -14.186 1.00 94.25 114 ILE A N 1
ATOM 934 C CA . ILE A 1 114 ? 0.433 -1.556 -13.284 1.00 94.25 114 ILE A CA 1
ATOM 935 C C . ILE A 1 114 ? 0.183 -0.048 -13.347 1.00 94.25 114 ILE A C 1
ATOM 937 O O . ILE A 1 114 ? 0.064 0.608 -12.308 1.00 94.25 114 ILE A O 1
ATOM 941 N N . ARG A 1 115 ? 0.065 0.506 -14.556 1.00 91.75 115 ARG A N 1
ATOM 942 C CA . ARG A 1 115 ? -0.202 1.932 -14.740 1.00 91.75 115 ARG A CA 1
ATOM 943 C C . ARG A 1 115 ? -1.520 2.341 -14.085 1.00 91.75 115 ARG A C 1
ATOM 945 O O . ARG A 1 115 ? -1.538 3.275 -13.287 1.00 91.75 115 ARG A O 1
ATOM 952 N N . ASP A 1 116 ? -2.599 1.629 -14.376 1.00 90.94 116 ASP A N 1
ATOM 953 C CA . ASP A 1 116 ? -3.939 2.069 -13.994 1.00 90.94 116 ASP A CA 1
ATOM 954 C C . ASP A 1 116 ? -4.253 1.736 -12.521 1.00 90.94 116 ASP A C 1
ATOM 956 O O . ASP A 1 116 ? -4.854 2.544 -11.815 1.00 90.94 116 ASP A O 1
ATOM 960 N N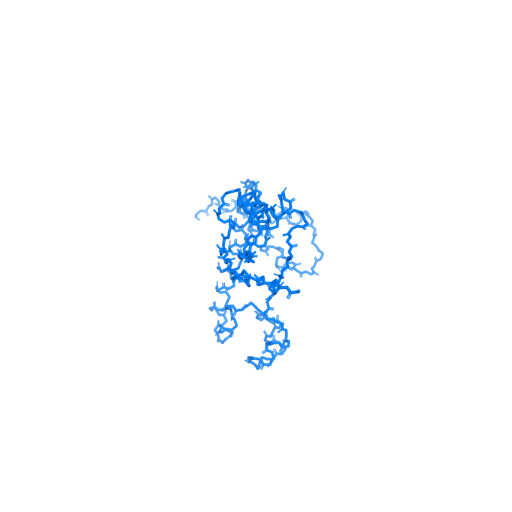 . ALA A 1 117 ? -3.817 0.574 -12.018 1.00 88.19 117 ALA A N 1
ATOM 961 C CA . ALA A 1 117 ? -4.114 0.136 -10.653 1.00 88.19 117 ALA A CA 1
ATOM 962 C C . ALA A 1 117 ? -3.172 0.745 -9.604 1.00 88.19 117 ALA A C 1
ATOM 964 O O . ALA A 1 117 ? -3.620 1.056 -8.498 1.00 88.19 117 ALA A O 1
ATOM 965 N N . LEU A 1 118 ? -1.887 0.923 -9.932 1.00 87.44 118 LEU A N 1
ATOM 966 C CA . LEU A 1 118 ? -0.873 1.377 -8.978 1.00 87.44 118 LEU A CA 1
ATOM 967 C C . LEU A 1 118 ? -0.479 2.836 -9.209 1.00 87.44 118 LEU A C 1
ATOM 969 O O . LEU A 1 118 ? -0.610 3.652 -8.296 1.00 87.44 118 LEU A O 1
ATOM 973 N N . ILE A 1 119 ? -0.004 3.169 -10.413 1.00 88.75 119 ILE A N 1
ATOM 974 C CA . ILE A 1 119 ? 0.574 4.493 -10.693 1.00 88.75 119 ILE A CA 1
ATOM 975 C C . ILE A 1 119 ? -0.504 5.574 -10.618 1.00 88.75 119 ILE A C 1
ATOM 977 O O . ILE A 1 119 ? -0.353 6.533 -9.861 1.00 88.75 119 ILE A O 1
ATOM 981 N N . GLU A 1 120 ? -1.614 5.410 -11.339 1.00 87.12 120 GLU A N 1
ATOM 982 C CA . GLU A 1 120 ? -2.689 6.404 -11.342 1.00 87.12 120 GLU A CA 1
ATOM 983 C C . GLU A 1 120 ? -3.359 6.533 -9.973 1.00 87.12 120 GLU A C 1
ATOM 985 O O . GLU A 1 120 ? -3.597 7.648 -9.504 1.00 87.12 120 GLU A O 1
ATOM 990 N N . THR A 1 121 ? -3.587 5.424 -9.266 1.00 84.50 121 THR A N 1
ATOM 991 C CA . THR A 1 121 ? -4.120 5.475 -7.898 1.00 84.50 121 THR A CA 1
ATOM 992 C C . THR A 1 121 ? -3.186 6.252 -6.962 1.00 84.50 121 THR A C 1
ATOM 994 O O . THR A 1 121 ? -3.640 7.118 -6.215 1.00 84.50 121 THR A O 1
ATOM 997 N N . ALA A 1 122 ? -1.874 6.019 -7.020 1.00 84.38 122 ALA A N 1
ATOM 998 C CA . ALA A 1 122 ? -0.927 6.708 -6.147 1.00 84.38 122 ALA A CA 1
ATOM 999 C C . ALA A 1 122 ? -0.768 8.200 -6.502 1.00 84.38 122 ALA A C 1
ATOM 1001 O O . ALA A 1 122 ? -0.849 9.066 -5.627 1.00 84.38 122 ALA A O 1
ATOM 1002 N N . VAL A 1 123 ? -0.553 8.511 -7.784 1.00 84.38 123 VAL A N 1
ATOM 1003 C CA . VAL A 1 123 ? -0.241 9.870 -8.255 1.00 84.38 123 VAL A CA 1
ATOM 1004 C C . VAL A 1 123 ? -1.481 10.753 -8.295 1.00 84.38 123 VAL A C 1
ATOM 1006 O O . VAL A 1 123 ? -1.452 11.885 -7.809 1.00 84.38 123 VAL A O 1
ATOM 1009 N N . SER A 1 124 ? -2.574 10.246 -8.859 1.00 79.12 124 SER A N 1
ATOM 1010 C CA . SER A 1 124 ? -3.769 11.044 -9.129 1.00 79.12 124 SER A CA 1
ATOM 1011 C C . SER A 1 124 ? -4.757 11.050 -7.963 1.00 79.12 124 SER A C 1
ATOM 1013 O O . SER A 1 124 ? -5.550 11.982 -7.864 1.00 79.12 124 SER A O 1
ATOM 1015 N N . LYS A 1 125 ? -4.727 10.061 -7.061 1.00 76.88 125 LYS A N 1
ATOM 1016 C CA . LYS A 1 125 ? -5.661 10.002 -5.927 1.00 76.88 125 LYS A CA 1
ATOM 1017 C C . LYS A 1 125 ? -4.960 10.263 -4.601 1.00 76.88 125 LYS A C 1
ATOM 1019 O O . LYS A 1 125 ? -5.243 11.270 -3.960 1.00 76.88 125 LYS A O 1
ATOM 1024 N N . ASP A 1 126 ? -4.023 9.413 -4.206 1.00 79.25 126 ASP A N 1
ATOM 1025 C CA . ASP A 1 126 ? -3.462 9.466 -2.852 1.00 79.25 126 ASP A CA 1
ATOM 1026 C C . ASP A 1 126 ? -2.647 10.740 -2.599 1.00 79.25 126 ASP A C 1
ATOM 1028 O O . ASP A 1 126 ? -2.862 11.422 -1.594 1.00 79.25 126 ASP A O 1
ATOM 1032 N N . ILE A 1 127 ? -1.759 11.121 -3.525 1.00 81.81 127 ILE A N 1
ATOM 1033 C CA . ILE A 1 127 ? -0.956 12.345 -3.382 1.00 81.81 127 ILE A CA 1
ATOM 1034 C C . ILE A 1 127 ? -1.839 13.602 -3.373 1.00 81.81 127 ILE A C 1
ATOM 1036 O O . ILE A 1 127 ? -1.616 14.494 -2.549 1.00 81.81 127 ILE A O 1
ATOM 1040 N N . LEU A 1 128 ? -2.858 13.661 -4.239 1.00 79.50 128 LEU A N 1
ATOM 1041 C CA . LEU A 1 128 ? -3.773 14.807 -4.318 1.00 79.50 128 LEU A CA 1
ATOM 1042 C C . LEU A 1 128 ? -4.691 14.923 -3.091 1.00 79.50 128 LEU A C 1
ATOM 1044 O O . LEU A 1 128 ? -5.108 16.026 -2.744 1.00 79.50 128 LEU A O 1
ATOM 1048 N N . LEU A 1 129 ? -5.001 13.807 -2.423 1.00 74.19 129 LEU A N 1
ATOM 1049 C CA . LEU A 1 129 ? -5.777 13.801 -1.178 1.00 74.19 129 LEU A CA 1
ATOM 1050 C C . LEU A 1 129 ? -4.947 14.234 0.039 1.00 74.19 129 LEU A C 1
ATOM 1052 O O . LEU A 1 129 ? -5.500 14.748 1.012 1.00 74.19 129 LEU A O 1
ATOM 1056 N N . LEU A 1 130 ? -3.628 14.031 0.009 1.00 73.25 130 LEU A N 1
ATOM 1057 C CA . LEU A 1 130 ? -2.737 14.380 1.119 1.00 73.25 130 LEU A CA 1
ATOM 1058 C C . LEU A 1 130 ? -2.296 15.838 1.097 1.00 73.25 130 LEU A C 1
ATOM 1060 O O . LEU A 1 130 ? -2.194 16.455 2.158 1.00 73.25 130 LEU A O 1
ATOM 1064 N N . ASN A 1 131 ? -2.012 16.367 -0.094 1.00 74.25 131 ASN A N 1
ATOM 1065 C CA . ASN A 1 131 ? -1.446 17.695 -0.283 1.00 74.25 131 ASN A CA 1
ATOM 1066 C C . ASN A 1 131 ? -2.210 18.463 -1.359 1.00 74.25 131 ASN A C 1
ATOM 1068 O O . ASN A 1 131 ? -2.625 17.907 -2.373 1.00 74.25 131 ASN A O 1
ATOM 1072 N N . ARG A 1 132 ? -2.319 19.784 -1.186 1.00 74.88 132 ARG A N 1
ATOM 1073 C CA . ARG A 1 132 ? -2.844 20.659 -2.234 1.00 74.88 132 ARG A CA 1
ATOM 1074 C C . ARG A 1 132 ? -1.801 20.786 -3.345 1.00 74.88 132 ARG A C 1
ATOM 1076 O O . ARG A 1 132 ? -0.832 21.524 -3.204 1.00 74.88 132 ARG A O 1
ATOM 1083 N N . VAL A 1 133 ? -2.000 20.068 -4.445 1.00 78.56 133 VAL A N 1
ATOM 1084 C CA . VAL A 1 133 ? -1.150 20.166 -5.639 1.00 78.56 133 VAL A CA 1
ATOM 1085 C C . VAL A 1 133 ? -1.778 21.150 -6.619 1.00 78.56 133 VAL A C 1
ATOM 1087 O O . VAL A 1 133 ? -2.869 20.916 -7.130 1.00 78.56 133 VAL A O 1
ATOM 1090 N N . GLU A 1 134 ? -1.087 22.254 -6.898 1.00 75.75 134 GLU A N 1
ATOM 1091 C CA . GLU A 1 134 ? -1.603 23.307 -7.785 1.00 75.75 134 GLU A CA 1
ATOM 1092 C C . GLU A 1 134 ? -1.587 22.911 -9.266 1.00 75.75 134 GLU A C 1
ATOM 1094 O O . GLU A 1 134 ? -2.454 23.328 -10.030 1.00 75.75 134 GLU A O 1
ATOM 1099 N N . LYS A 1 135 ? -0.610 22.092 -9.680 1.00 83.06 135 LYS A N 1
ATOM 1100 C CA . LYS A 1 135 ? -0.421 21.675 -11.079 1.00 83.06 135 LYS A CA 1
ATOM 1101 C C . LYS A 1 135 ? -0.280 20.148 -11.200 1.00 83.06 135 LYS A C 1
ATOM 1103 O O . LYS A 1 135 ? 0.832 19.655 -11.387 1.00 83.06 135 LYS A O 1
ATOM 1108 N N . PRO A 1 136 ? -1.386 19.379 -11.133 1.00 81.62 136 PRO A N 1
ATOM 1109 C CA . PRO A 1 136 ? -1.353 17.911 -11.203 1.00 81.62 136 PRO A CA 1
ATOM 1110 C C . PRO A 1 136 ? -0.721 17.353 -12.486 1.00 81.62 136 PRO A C 1
ATOM 1112 O O . PRO A 1 136 ? -0.104 16.292 -12.466 1.00 81.62 136 PRO A O 1
ATOM 1115 N N . VAL A 1 137 ? -0.839 18.076 -13.604 1.00 82.94 137 VAL A N 1
ATOM 1116 C CA . VAL A 1 137 ? -0.229 17.685 -14.887 1.00 82.94 137 VAL A CA 1
ATOM 1117 C C . VAL A 1 137 ? 1.300 17.694 -14.801 1.00 82.94 137 VAL A C 1
ATOM 1119 O O . VAL A 1 137 ? 1.931 16.724 -15.212 1.00 82.94 137 VAL A O 1
ATOM 1122 N N . LEU A 1 138 ? 1.891 18.730 -14.194 1.00 84.38 138 LEU A N 1
ATOM 1123 C CA . LEU A 1 138 ? 3.344 18.800 -14.003 1.00 84.38 138 LEU A CA 1
ATOM 1124 C C . LEU A 1 138 ? 3.844 17.708 -13.060 1.00 84.38 138 LEU A C 1
ATOM 1126 O O . LEU A 1 138 ? 4.923 17.171 -13.273 1.00 84.38 138 LEU A O 1
ATOM 1130 N N . LEU A 1 139 ? 3.061 17.356 -12.036 1.00 85.69 139 LEU A N 1
ATOM 1131 C CA . LEU A 1 139 ? 3.405 16.255 -11.138 1.00 85.69 139 LEU A CA 1
ATOM 1132 C C . LEU A 1 139 ? 3.496 14.922 -11.895 1.00 85.69 139 LEU A C 1
ATOM 1134 O O . LEU A 1 139 ? 4.450 14.175 -11.696 1.00 85.69 139 LEU A O 1
ATOM 1138 N N . ARG A 1 140 ? 2.538 14.645 -12.790 1.00 84.69 140 ARG A N 1
ATOM 1139 C CA . ARG A 1 140 ? 2.570 13.451 -13.649 1.00 84.69 140 ARG A CA 1
ATOM 1140 C C . ARG A 1 140 ? 3.778 13.447 -14.579 1.00 84.69 140 ARG A C 1
ATOM 1142 O O . ARG A 1 140 ? 4.466 12.438 -14.673 1.00 84.69 140 ARG A O 1
ATOM 1149 N N . GLN A 1 141 ? 4.069 14.574 -15.223 1.00 85.75 141 GLN A N 1
ATOM 1150 C CA . GLN A 1 141 ? 5.241 14.695 -16.096 1.00 85.75 141 GLN A CA 1
ATOM 1151 C C . GLN A 1 141 ? 6.542 14.490 -15.316 1.00 85.75 141 GLN A C 1
ATOM 1153 O O . GLN A 1 141 ? 7.405 13.734 -15.746 1.00 85.75 141 GLN A O 1
ATOM 1158 N N . LEU A 1 142 ? 6.655 15.092 -14.131 1.00 86.69 142 LEU A N 1
ATOM 1159 C CA . LEU A 1 142 ? 7.802 14.895 -13.250 1.00 86.69 142 LEU A CA 1
ATOM 1160 C C . LEU A 1 142 ? 7.962 13.425 -12.851 1.00 86.69 142 LEU A C 1
ATOM 1162 O O . LEU A 1 142 ? 9.084 12.930 -12.835 1.00 86.69 142 LEU A O 1
ATOM 1166 N N . PHE A 1 143 ? 6.863 12.731 -12.545 1.00 88.06 143 PHE A N 1
ATOM 1167 C CA . PHE A 1 143 ? 6.894 11.305 -12.229 1.00 88.06 143 PHE A CA 1
ATOM 1168 C C . PHE A 1 143 ? 7.440 10.476 -13.401 1.00 88.06 143 PHE A C 1
ATOM 1170 O O . PHE A 1 143 ? 8.347 9.674 -13.199 1.00 88.06 143 PHE A O 1
ATOM 1177 N N . VAL A 1 144 ? 6.960 10.719 -14.626 1.00 87.19 144 VAL A N 1
ATOM 1178 C CA . VAL A 1 144 ? 7.454 10.029 -15.832 1.00 87.19 144 VAL A CA 1
ATOM 1179 C C . VAL A 1 144 ? 8.944 10.292 -16.048 1.00 87.19 144 VAL A C 1
ATOM 1181 O O . VAL A 1 144 ? 9.711 9.344 -16.191 1.00 87.19 144 VAL A O 1
ATOM 1184 N N . LEU A 1 145 ? 9.377 11.555 -15.976 1.00 87.31 145 LEU A N 1
ATOM 1185 C CA . LEU A 1 145 ? 10.793 11.910 -16.105 1.00 87.31 145 LEU A CA 1
ATOM 1186 C C . LEU A 1 145 ? 11.647 11.235 -15.023 1.00 87.31 145 LEU A C 1
ATOM 1188 O O . LEU A 1 145 ? 12.743 10.755 -15.299 1.00 87.31 145 LEU A O 1
ATOM 1192 N N . ALA A 1 146 ? 11.152 11.159 -13.786 1.00 87.31 146 ALA A N 1
ATOM 1193 C CA . ALA A 1 146 ? 11.856 10.477 -12.706 1.00 87.31 146 ALA A CA 1
ATOM 1194 C C . ALA A 1 146 ? 12.016 8.970 -12.973 1.00 87.31 146 ALA A C 1
ATOM 1196 O O . ALA A 1 146 ? 13.059 8.408 -12.639 1.00 87.31 146 ALA A O 1
ATOM 1197 N N . CYS A 1 147 ? 11.020 8.326 -13.591 1.00 87.50 147 CYS A N 1
ATOM 1198 C CA . CYS A 1 147 ? 11.117 6.933 -14.022 1.00 87.50 147 CYS A CA 1
ATOM 1199 C C . CYS A 1 147 ? 12.124 6.752 -15.170 1.00 87.50 147 CYS A C 1
ATOM 1201 O O . CYS A 1 147 ? 12.943 5.839 -15.112 1.00 87.50 147 CYS A O 1
ATOM 1203 N N . GLU A 1 148 ? 12.108 7.628 -16.178 1.00 85.94 148 GLU A N 1
ATOM 1204 C CA . GLU A 1 148 ? 13.017 7.561 -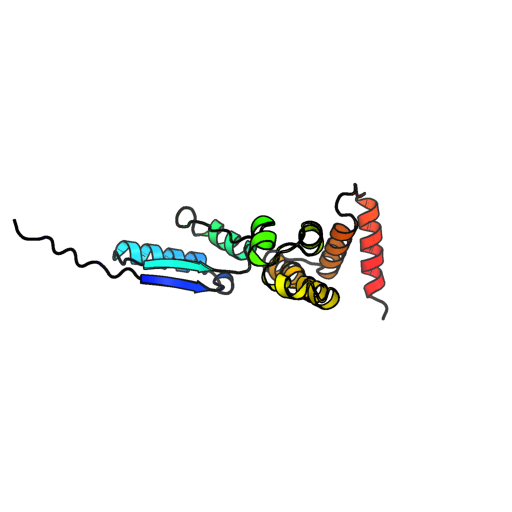17.335 1.00 85.94 148 GLU A CA 1
ATOM 1205 C C . GLU A 1 148 ? 14.487 7.771 -16.953 1.00 85.94 148 GLU A C 1
ATOM 1207 O O . GLU A 1 148 ? 15.378 7.081 -17.448 1.00 85.94 148 GLU A O 1
ATOM 1212 N N . TYR A 1 149 ? 14.748 8.708 -16.041 1.00 85.81 149 TYR A N 1
ATOM 1213 C CA . TYR A 1 149 ? 16.093 9.015 -15.553 1.00 85.81 149 TYR A CA 1
ATOM 1214 C C . TYR A 1 149 ? 16.471 8.227 -14.291 1.00 85.81 149 TYR A C 1
ATOM 1216 O O . TYR A 1 149 ? 17.447 8.571 -13.617 1.00 85.81 149 TYR A O 1
ATOM 1224 N N . GLY A 1 150 ? 15.726 7.166 -13.961 1.00 82.88 150 GLY A N 1
ATOM 1225 C CA . GLY A 1 150 ? 15.992 6.318 -12.804 1.00 82.88 150 GLY A CA 1
ATOM 1226 C C . GLY A 1 150 ? 17.449 5.844 -12.768 1.00 82.88 150 GLY A C 1
ATOM 1227 O O . GLY A 1 150 ? 17.942 5.225 -13.708 1.00 82.88 150 GLY A O 1
ATOM 1228 N N . GLY A 1 151 ? 18.165 6.162 -11.685 1.00 79.81 151 GLY A N 1
ATOM 1229 C CA . GLY A 1 151 ? 19.572 5.780 -11.503 1.00 79.81 151 GLY A CA 1
ATOM 1230 C C . GLY A 1 151 ? 20.606 6.680 -12.196 1.00 79.81 151 GLY A C 1
ATOM 1231 O O . GLY A 1 151 ? 21.797 6.381 -12.130 1.00 79.81 151 GLY A O 1
ATOM 1232 N N . GLN A 1 152 ? 20.194 7.787 -12.823 1.00 85.94 152 GLN A N 1
ATOM 1233 C CA . GLN A 1 152 ? 21.094 8.754 -13.462 1.00 85.94 152 GLN A CA 1
ATOM 1234 C C . GLN A 1 152 ? 21.208 10.053 -12.647 1.00 85.94 152 GLN A C 1
ATOM 1236 O O . GLN A 1 152 ? 20.276 10.461 -11.954 1.00 85.94 152 GLN A O 1
ATOM 1241 N N . ILE A 1 153 ? 22.349 10.747 -12.748 1.00 83.25 153 ILE A N 1
ATOM 1242 C CA . ILE A 1 153 ? 22.487 12.103 -12.194 1.00 83.25 153 ILE A CA 1
ATOM 1243 C C . ILE A 1 153 ? 21.740 13.072 -13.108 1.00 83.25 153 ILE A C 1
ATOM 1245 O O . ILE A 1 153 ? 22.124 13.275 -14.262 1.00 83.25 153 ILE A O 1
ATOM 1249 N N . LEU A 1 154 ? 20.699 13.707 -12.573 1.00 77.69 154 LEU A N 1
ATOM 1250 C CA . LEU A 1 154 ? 19.848 14.617 -13.325 1.00 77.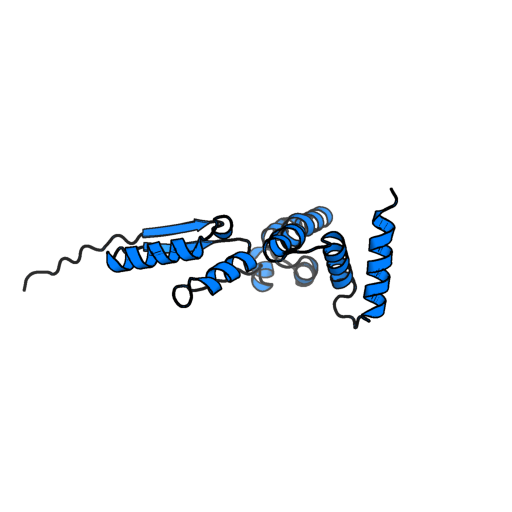69 154 LEU A CA 1
ATOM 1251 C C . LEU A 1 154 ? 20.081 16.072 -12.905 1.00 77.69 154 LEU A C 1
ATOM 1253 O O . LEU A 1 154 ? 20.033 16.420 -11.726 1.00 77.69 154 LEU A O 1
ATOM 1257 N N . SER A 1 155 ? 20.332 16.943 -13.885 1.00 85.25 155 SER A N 1
ATOM 1258 C CA . SER A 1 155 ? 20.460 18.383 -13.641 1.00 85.25 155 SER A CA 1
ATOM 1259 C C . SER A 1 155 ? 19.084 19.018 -13.450 1.00 85.25 155 SER A C 1
ATOM 1261 O O . SER A 1 155 ? 18.212 18.887 -14.310 1.00 85.25 155 SER A O 1
ATOM 1263 N N . TYR A 1 156 ? 18.922 19.788 -12.372 1.00 81.69 156 TYR A N 1
ATOM 1264 C CA . TYR A 1 156 ? 17.699 20.544 -12.086 1.00 81.69 156 TYR A CA 1
ATOM 1265 C C . TYR A 1 156 ? 17.291 21.480 -13.238 1.00 81.69 156 TYR A C 1
ATOM 1267 O O . TYR A 1 156 ? 16.113 21.603 -13.558 1.00 81.69 156 TYR A O 1
ATOM 1275 N N . GLN A 1 157 ? 18.263 22.091 -13.925 1.00 83.12 157 GLN A N 1
ATOM 1276 C CA . GLN A 1 157 ? 17.985 22.961 -15.074 1.00 83.12 157 GLN A CA 1
ATOM 1277 C C . GLN A 1 157 ? 17.425 22.185 -16.274 1.00 83.12 157 GLN A C 1
ATOM 1279 O O . GLN A 1 157 ? 16.538 22.685 -16.959 1.00 83.12 157 GLN A O 1
ATOM 1284 N N . LYS A 1 158 ? 17.901 20.953 -16.511 1.00 78.62 158 LYS A N 1
ATOM 1285 C CA . LYS A 1 158 ? 17.371 20.092 -17.582 1.00 78.62 158 LYS A CA 1
ATOM 1286 C C . LYS A 1 158 ? 15.937 19.654 -17.286 1.00 78.62 158 LYS A C 1
ATOM 1288 O O . LYS A 1 158 ? 15.099 19.713 -18.180 1.00 78.62 158 LYS A O 1
ATOM 1293 N N . LEU A 1 159 ? 15.656 19.296 -16.031 1.00 82.06 159 LEU A N 1
ATOM 1294 C CA . LEU A 1 159 ? 14.299 18.998 -15.560 1.00 82.06 159 LEU A CA 1
ATOM 1295 C C . LEU A 1 159 ? 13.348 20.174 -15.790 1.00 82.06 159 LEU A C 1
ATOM 1297 O O . LEU A 1 159 ? 12.270 19.991 -16.346 1.00 82.06 159 LEU A O 1
ATOM 1301 N N . LEU A 1 160 ? 13.751 21.386 -15.392 1.00 81.06 160 LEU A N 1
ATOM 1302 C CA . LEU A 1 160 ? 12.935 22.584 -15.595 1.00 81.06 160 LEU A CA 1
ATOM 1303 C C . LEU A 1 160 ? 12.663 22.862 -17.075 1.00 81.06 160 LEU A C 1
ATOM 1305 O O . LEU A 1 160 ? 11.541 23.237 -17.410 1.00 81.06 160 LEU A O 1
ATOM 1309 N N . GLY A 1 161 ? 13.657 22.664 -17.948 1.00 80.19 161 GLY A N 1
ATOM 1310 C CA . GLY A 1 161 ? 13.481 22.788 -19.396 1.00 80.19 161 GLY A CA 1
ATOM 1311 C C . GLY A 1 161 ? 12.409 21.834 -19.927 1.00 80.19 161 GLY A C 1
ATOM 1312 O O . GLY A 1 161 ? 11.431 22.282 -20.517 1.00 80.19 161 GLY A O 1
ATOM 1313 N N . GLN A 1 162 ? 12.528 20.539 -19.624 1.00 78.44 162 GLN A N 1
ATOM 1314 C CA . GLN A 1 162 ? 11.574 19.525 -20.092 1.00 78.44 162 GLN A CA 1
ATOM 1315 C C . GLN A 1 162 ? 10.161 19.712 -19.525 1.00 78.44 162 GLN A C 1
ATOM 1317 O O . GLN A 1 162 ? 9.181 19.554 -20.249 1.00 78.44 162 GLN A O 1
ATOM 1322 N N . LEU A 1 163 ? 10.037 20.099 -18.252 1.00 79.44 163 LEU A N 1
ATOM 1323 C CA . LEU A 1 163 ? 8.739 20.383 -17.632 1.00 79.44 163 LEU A CA 1
ATOM 1324 C C . LEU A 1 163 ? 8.085 21.657 -18.187 1.00 79.44 163 LEU A C 1
ATOM 1326 O O . LEU A 1 163 ? 6.861 21.728 -18.269 1.00 79.44 163 LEU A O 1
ATOM 1330 N N . SER A 1 164 ? 8.875 22.664 -18.570 1.00 67.00 164 SER A N 1
ATOM 1331 C CA . SER A 1 164 ? 8.355 23.906 -19.161 1.00 67.00 164 SER A CA 1
ATOM 1332 C C . SER A 1 164 ? 7.865 23.686 -20.591 1.00 67.00 164 SER A C 1
ATOM 1334 O O . SER A 1 164 ? 6.781 24.155 -20.942 1.00 67.00 164 SER A O 1
ATOM 1336 N N . ASP A 1 165 ? 8.611 22.921 -21.392 1.00 60.06 165 ASP A N 1
ATOM 1337 C CA . ASP A 1 165 ? 8.200 22.545 -22.748 1.00 60.06 165 ASP A CA 1
ATOM 1338 C C . ASP A 1 165 ? 6.932 21.684 -22.728 1.00 60.06 165 ASP A C 1
ATOM 1340 O O . ASP A 1 165 ? 5.999 21.931 -23.496 1.00 60.06 165 ASP A O 1
ATOM 1344 N N . ALA A 1 166 ? 6.842 20.733 -21.795 1.00 58.38 166 ALA A N 1
ATOM 1345 C CA . ALA A 1 166 ? 5.671 19.878 -21.617 1.00 58.38 166 ALA A CA 1
ATOM 1346 C C . ALA A 1 166 ? 4.449 20.637 -21.047 1.00 58.38 166 ALA A C 1
ATOM 1348 O O . ALA A 1 166 ? 3.305 20.367 -21.421 1.00 58.38 166 ALA A O 1
ATOM 1349 N N . GLY A 1 167 ? 4.671 21.627 -20.174 1.00 51.19 167 GLY A N 1
ATOM 1350 C CA . GLY A 1 167 ? 3.626 22.514 -19.650 1.00 51.19 167 GLY A CA 1
ATOM 1351 C C . GLY A 1 167 ? 3.042 23.468 -20.700 1.00 51.19 167 GLY A C 1
ATOM 1352 O O . GLY A 1 167 ? 1.847 23.754 -20.665 1.00 51.19 167 GLY A O 1
ATOM 1353 N N . ASN A 1 168 ? 3.854 23.916 -21.663 1.00 49.50 168 ASN A N 1
ATOM 1354 C CA . ASN A 1 168 ? 3.418 24.800 -22.750 1.00 49.50 168 ASN A CA 1
ATOM 1355 C C . ASN A 1 168 ? 2.787 24.047 -23.934 1.00 49.50 168 ASN A C 1
ATOM 1357 O O . ASN A 1 168 ? 1.909 24.587 -24.605 1.00 49.50 168 ASN A O 1
ATOM 1361 N N . THR A 1 169 ? 3.183 22.796 -24.185 1.00 46.28 169 THR A N 1
ATOM 1362 C CA . THR A 1 169 ? 2.633 21.980 -25.286 1.00 46.28 169 THR A CA 1
ATOM 1363 C C . THR A 1 169 ? 1.236 21.427 -25.010 1.00 46.28 169 THR A C 1
ATOM 1365 O O . THR A 1 169 ? 0.508 21.155 -25.957 1.00 46.28 169 THR A O 1
ATOM 1368 N N . THR A 1 170 ? 0.780 21.368 -23.751 1.00 43.19 170 THR A N 1
ATOM 1369 C CA . THR A 1 170 ? -0.589 20.904 -23.422 1.00 43.19 170 THR A CA 1
ATOM 1370 C C . THR A 1 170 ? -1.690 21.937 -23.767 1.00 43.19 170 THR A C 1
ATOM 1372 O O . THR A 1 170 ? -2.847 21.754 -23.404 1.00 43.19 170 THR A O 1
ATOM 1375 N N . THR A 1 171 ? -1.353 23.038 -24.457 1.00 41.19 171 THR A N 1
ATOM 1376 C CA . THR A 1 171 ? -2.310 24.082 -24.897 1.00 41.19 171 THR A CA 1
ATOM 1377 C C . THR A 1 171 ? -2.592 24.034 -26.409 1.00 41.19 171 THR A C 1
ATOM 1379 O O . THR A 1 171 ? -3.333 24.869 -26.923 1.00 41.19 171 THR A O 1
ATOM 1382 N N . LEU A 1 172 ? -2.039 23.071 -27.153 1.00 35.41 172 LEU A N 1
ATOM 1383 C CA . LEU A 1 172 ? -2.308 22.925 -28.585 1.00 35.41 172 LEU A CA 1
ATOM 1384 C C . LEU A 1 172 ? -2.781 21.500 -28.908 1.00 35.41 172 LEU A C 1
ATOM 1386 O O . LEU A 1 172 ? -1.963 20.587 -28.963 1.00 35.41 172 LEU A O 1
ATOM 1390 N N . ALA A 1 173 ? -4.085 21.413 -29.207 1.00 32.81 173 ALA A N 1
ATOM 1391 C CA . ALA A 1 173 ? -4.864 20.293 -29.760 1.00 32.81 173 ALA A CA 1
ATOM 1392 C C . ALA A 1 173 ? -5.336 19.197 -28.788 1.00 32.81 173 ALA A C 1
ATOM 1394 O O . ALA A 1 173 ? -4.501 18.489 -28.188 1.00 32.81 173 ALA A O 1
#

Secondary structure (DSSP, 8-state):
-----------EEEEETTGGGSTTHHHHHHHHHHHHHHTT--EEEEE--S-HHHHHHHHHHH-TTS-------PPPHHHHHHHH---HHHHHHH---GGGGGGTTSHHHHHHHIIIIIIHIIIIIIHHHHS--S-HHHHHHHHHHHHHTTTS---HHHHHHHHHHHHHHTT--

pLDDT: mean 83.49, std 14.93, range [30.45, 97.0]

Sequence (173 aa):
MQEVNLKKKNEMVLVLDEVQKISNWADEVKRLWDEDTRFGKNIKVVILGSSALLLKKGLNESLAGRFEIIQMSHWTWKECKECFNWTFDEYVYFGGYPGAASLISDEQRWAAYIRDALIETAVSKDILLLNRVEKPVLLRQLFVLACEYGGQILSYQKLLGQLSDAGNTTTLA